Protein AF-A0A2G2YJ22-F1 (afdb_monomer_lite)

Structure (mmCIF, N/CA/C/O backbone):
data_AF-A0A2G2YJ22-F1
#
_entry.id   AF-A0A2G2YJ22-F1
#
loop_
_atom_site.group_PDB
_atom_site.id
_atom_site.type_symbol
_atom_site.label_atom_id
_atom_site.label_alt_id
_atom_site.label_comp_id
_atom_site.label_asym_id
_atom_site.label_entity_id
_atom_site.label_seq_id
_atom_site.pdbx_PDB_ins_code
_atom_site.Cartn_x
_atom_site.Cartn_y
_atom_site.Cartn_z
_atom_site.occupancy
_atom_site.B_iso_or_equiv
_atom_site.auth_seq_id
_atom_site.auth_comp_id
_atom_site.auth_asym_id
_atom_site.auth_atom_id
_atom_site.pdbx_PDB_model_num
ATOM 1 N N . MET A 1 1 ? 18.840 -9.510 -28.323 1.00 55.59 1 MET A N 1
ATOM 2 C CA . MET A 1 1 ? 17.712 -8.549 -28.382 1.00 55.59 1 MET A CA 1
ATOM 3 C C . MET A 1 1 ? 17.583 -7.651 -27.138 1.00 55.59 1 MET A C 1
ATOM 5 O O . MET A 1 1 ? 17.049 -6.564 -27.277 1.00 55.59 1 MET A O 1
ATOM 9 N N . TRP A 1 2 ? 18.045 -8.039 -25.935 1.00 56.00 2 TRP A N 1
ATOM 10 C CA . TRP A 1 2 ? 17.851 -7.246 -24.692 1.00 56.00 2 TRP A CA 1
ATOM 11 C C . TRP A 1 2 ? 19.122 -6.552 -24.154 1.00 56.00 2 TRP A C 1
ATOM 13 O O . TRP A 1 2 ? 19.121 -6.005 -23.056 1.00 56.00 2 TRP A O 1
ATOM 23 N N . SER A 1 3 ? 20.215 -6.559 -24.919 1.00 68.19 3 SER A N 1
ATOM 24 C CA . SER A 1 3 ? 21.519 -6.027 -24.480 1.00 68.19 3 SER A CA 1
ATOM 25 C C . SER A 1 3 ? 21.888 -4.682 -25.110 1.00 68.19 3 SER A C 1
ATOM 27 O O . SER A 1 3 ? 22.971 -4.170 -24.834 1.00 68.19 3 SER A O 1
ATOM 29 N N . ASP A 1 4 ? 21.001 -4.119 -25.935 1.00 83.06 4 ASP A N 1
ATOM 30 C CA . ASP A 1 4 ? 21.176 -2.812 -26.572 1.00 83.06 4 ASP A CA 1
ATOM 31 C C . ASP A 1 4 ? 21.325 -1.699 -25.513 1.00 83.06 4 ASP A C 1
ATOM 33 O O . ASP A 1 4 ? 20.660 -1.696 -24.470 1.00 83.06 4 ASP A O 1
ATOM 37 N N . LEU A 1 5 ? 22.214 -0.746 -25.785 1.00 84.31 5 LEU A N 1
ATOM 38 C CA . LEU A 1 5 ? 22.432 0.452 -24.988 1.00 84.31 5 LEU A CA 1
ATOM 39 C C . LEU A 1 5 ? 21.131 1.241 -24.769 1.00 84.31 5 LEU A C 1
ATOM 41 O O . LEU A 1 5 ? 20.869 1.687 -23.650 1.00 84.31 5 LEU A O 1
ATOM 45 N N . GLU A 1 6 ? 20.276 1.347 -25.786 1.00 82.12 6 GLU A N 1
ATOM 46 C CA . GLU A 1 6 ? 18.978 2.027 -25.679 1.00 82.12 6 GLU A CA 1
ATOM 47 C C . GLU A 1 6 ? 18.008 1.279 -24.756 1.00 82.12 6 GLU A C 1
ATOM 49 O O . GLU A 1 6 ? 17.211 1.873 -24.021 1.00 82.12 6 GLU A O 1
ATOM 54 N N . HIS A 1 7 ? 18.100 -0.051 -24.714 1.00 74.12 7 HIS A N 1
ATOM 55 C CA . HIS A 1 7 ? 17.357 -0.853 -23.747 1.00 74.12 7 HIS A CA 1
ATOM 56 C C . HIS A 1 7 ? 17.846 -0.592 -22.312 1.00 74.12 7 HIS A C 1
ATOM 58 O O . HIS A 1 7 ? 17.032 -0.336 -21.421 1.00 74.12 7 HIS A O 1
ATOM 64 N N . LYS A 1 8 ? 19.167 -0.560 -22.085 1.00 79.06 8 LYS A N 1
ATOM 65 C CA . LYS A 1 8 ? 19.749 -0.272 -20.760 1.00 79.06 8 LYS A CA 1
ATOM 66 C C . LYS A 1 8 ? 19.382 1.125 -20.250 1.00 79.06 8 LYS A C 1
ATOM 68 O O . LYS A 1 8 ? 18.996 1.258 -19.087 1.00 79.06 8 LYS A O 1
ATOM 73 N N . LYS A 1 9 ? 19.422 2.149 -21.110 1.00 84.12 9 LYS A N 1
ATOM 74 C CA . LYS A 1 9 ? 19.017 3.525 -20.763 1.00 84.12 9 LYS A CA 1
ATOM 75 C C . LYS A 1 9 ? 17.560 3.592 -20.302 1.00 84.12 9 LYS A C 1
ATOM 77 O O . LYS A 1 9 ? 17.281 4.125 -19.227 1.00 84.12 9 LYS A O 1
ATOM 82 N N . ARG A 1 10 ? 16.632 2.985 -21.055 1.00 78.12 10 ARG A N 1
ATOM 83 C CA . ARG A 1 10 ? 15.205 2.925 -20.680 1.00 78.12 10 ARG A CA 1
ATOM 84 C C . ARG A 1 10 ? 14.988 2.220 -19.341 1.00 78.12 10 ARG A C 1
ATOM 86 O O . ARG A 1 10 ? 14.196 2.683 -18.521 1.00 78.12 10 ARG A O 1
ATOM 93 N N . CYS A 1 11 ? 15.723 1.140 -19.077 1.00 71.88 11 CYS A N 1
ATOM 94 C CA . CYS A 1 11 ? 15.679 0.444 -17.790 1.00 71.88 11 CYS A CA 1
ATOM 95 C C . CYS A 1 11 ? 16.158 1.327 -16.626 1.00 71.88 11 CYS A C 1
ATOM 97 O O . CYS A 1 11 ? 15.505 1.354 -15.580 1.00 71.88 11 CYS A O 1
ATOM 99 N N . GLN A 1 12 ? 17.242 2.087 -16.810 1.00 79.75 12 GLN A N 1
ATOM 100 C CA . GLN A 1 12 ? 17.764 3.021 -15.806 1.00 79.75 12 GLN A CA 1
ATOM 101 C C . GLN A 1 12 ? 16.734 4.112 -15.468 1.00 79.75 12 GLN A C 1
ATOM 103 O O . GLN A 1 12 ? 16.429 4.344 -14.297 1.00 79.75 12 GLN A O 1
ATOM 108 N N . VAL A 1 13 ? 16.134 4.721 -16.495 1.00 81.69 13 VAL A N 1
ATOM 109 C CA . VAL A 1 13 ? 15.084 5.742 -16.346 1.00 81.69 13 VAL A CA 1
ATOM 110 C C . VAL A 1 13 ? 13.865 5.168 -15.625 1.00 81.69 13 VAL A C 1
ATOM 112 O O . VAL A 1 13 ? 13.381 5.758 -14.662 1.00 81.69 13 VAL A O 1
ATOM 115 N N . ASN A 1 14 ? 13.411 3.973 -16.005 1.00 76.38 14 ASN A N 1
ATOM 116 C CA . ASN A 1 14 ? 12.296 3.305 -15.334 1.00 76.38 14 ASN A CA 1
ATOM 117 C C . ASN A 1 14 ? 12.597 2.977 -13.868 1.00 76.38 14 ASN A C 1
ATOM 119 O O . ASN A 1 14 ? 11.701 3.053 -13.028 1.00 76.38 14 ASN A O 1
ATOM 123 N N . LYS A 1 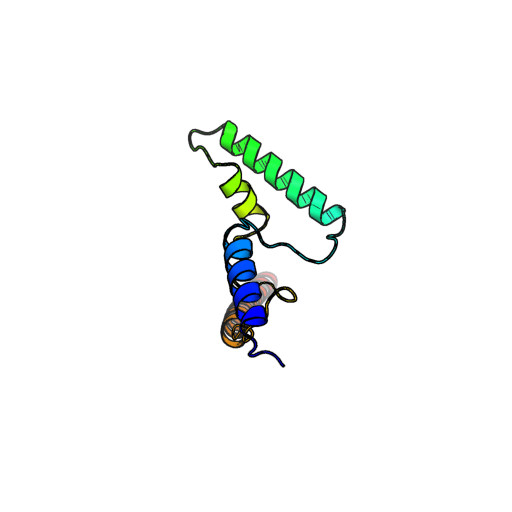15 ? 13.846 2.636 -13.533 1.00 75.06 15 LYS A N 1
ATOM 124 C CA . LYS A 1 15 ? 14.275 2.403 -12.148 1.00 75.06 15 LYS A CA 1
ATOM 125 C C . LYS A 1 15 ? 14.198 3.687 -11.315 1.00 75.06 15 LYS A C 1
ATOM 127 O O . LYS A 1 15 ? 13.653 3.646 -10.214 1.00 75.06 15 LYS A O 1
ATOM 132 N N . ILE A 1 16 ? 14.661 4.812 -11.862 1.00 80.44 16 ILE A N 1
ATOM 133 C CA . ILE A 1 16 ? 14.592 6.138 -11.221 1.00 80.44 16 ILE A CA 1
ATOM 134 C C . ILE A 1 16 ? 13.138 6.610 -11.089 1.00 80.44 16 ILE A C 1
ATOM 136 O O . ILE A 1 16 ? 12.715 7.073 -10.035 1.00 80.44 16 ILE A O 1
ATOM 140 N N . ASN A 1 17 ? 12.325 6.453 -12.131 1.00 79.25 17 ASN A N 1
ATOM 141 C CA . ASN A 1 17 ? 10.910 6.823 -12.072 1.00 79.25 17 ASN A CA 1
ATOM 142 C C . ASN A 1 17 ? 10.163 5.975 -11.042 1.00 79.25 17 ASN A C 1
ATOM 144 O O . ASN A 1 17 ? 9.337 6.485 -10.289 1.00 79.25 17 ASN A O 1
ATOM 148 N N . ARG A 1 18 ? 10.519 4.691 -10.922 1.00 70.38 18 ARG A N 1
ATOM 149 C CA . ARG A 1 18 ? 9.998 3.849 -9.850 1.00 70.38 18 ARG A CA 1
ATOM 150 C C . ARG A 1 18 ? 10.437 4.327 -8.482 1.00 70.38 18 ARG A C 1
ATOM 152 O O . ARG A 1 18 ? 9.595 4.305 -7.593 1.00 70.38 18 ARG A O 1
ATOM 159 N N . SER A 1 19 ? 11.692 4.707 -8.256 1.00 71.19 19 SER A N 1
ATOM 160 C CA . SER A 1 19 ? 12.124 5.142 -6.918 1.00 71.19 19 SER A CA 1
ATOM 161 C C . SER A 1 19 ? 11.377 6.384 -6.423 1.00 71.19 19 SER A C 1
ATOM 163 O O . SER A 1 19 ? 11.290 6.580 -5.220 1.00 71.19 19 SER A O 1
ATOM 165 N N . LYS A 1 20 ? 10.780 7.168 -7.329 1.00 77.06 20 LYS A N 1
ATOM 166 C CA . LYS A 1 20 ? 9.928 8.323 -7.005 1.00 77.06 20 LYS A CA 1
ATOM 167 C C . LYS A 1 20 ? 8.489 7.955 -6.596 1.00 77.06 20 LYS A C 1
ATOM 169 O O . LYS A 1 20 ? 7.779 8.806 -6.072 1.00 77.06 20 LYS A O 1
ATOM 174 N N . LEU A 1 21 ? 8.040 6.714 -6.820 1.00 72.19 21 LEU A N 1
ATOM 175 C CA . LEU A 1 21 ? 6.715 6.246 -6.386 1.00 72.19 21 LEU A CA 1
ATOM 176 C C . LEU A 1 21 ? 6.708 5.975 -4.877 1.00 72.19 21 LEU A C 1
ATOM 178 O O . LEU A 1 21 ? 7.478 5.139 -4.399 1.00 72.19 21 LEU A O 1
ATOM 182 N N . LYS A 1 22 ? 5.795 6.631 -4.154 1.00 70.75 22 LYS A N 1
ATOM 183 C CA . LYS A 1 22 ? 5.659 6.523 -2.692 1.00 70.75 22 LYS A CA 1
ATOM 184 C C . LYS A 1 22 ? 4.946 5.239 -2.237 1.00 70.75 22 LYS A C 1
ATOM 186 O O . LYS A 1 22 ? 5.332 4.645 -1.235 1.00 70.75 22 LYS A O 1
ATOM 191 N N . CYS A 1 23 ? 3.957 4.765 -2.996 1.00 69.75 23 CYS A N 1
ATOM 192 C CA . CYS A 1 23 ? 3.173 3.562 -2.696 1.00 69.75 23 CYS A CA 1
ATOM 193 C C . CYS A 1 23 ? 3.207 2.546 -3.854 1.00 69.75 23 CYS A C 1
ATOM 195 O O . CYS A 1 23 ? 3.651 2.848 -4.967 1.00 69.75 23 CYS A O 1
ATOM 197 N N . ASN A 1 24 ? 2.781 1.306 -3.588 1.00 65.25 24 ASN A N 1
ATOM 198 C CA . ASN A 1 24 ? 2.669 0.282 -4.627 1.00 65.25 24 ASN A CA 1
ATOM 199 C C . ASN A 1 24 ? 1.527 0.637 -5.593 1.00 65.25 24 ASN A C 1
ATOM 201 O O . ASN A 1 24 ? 0.374 0.729 -5.179 1.00 65.25 24 ASN A O 1
ATOM 205 N N . HIS A 1 25 ? 1.829 0.771 -6.887 1.00 58.84 25 HIS A N 1
ATOM 206 C CA . HIS A 1 25 ? 0.794 0.793 -7.919 1.00 58.84 25 HIS A CA 1
ATOM 207 C C . HIS A 1 25 ? 0.245 -0.626 -8.094 1.00 58.84 25 HIS A C 1
ATOM 209 O O . HIS A 1 25 ? 0.969 -1.532 -8.517 1.00 58.84 25 HIS A O 1
ATOM 215 N N . ILE A 1 26 ? -1.027 -0.831 -7.768 1.00 58.66 26 ILE A N 1
ATOM 216 C CA . ILE A 1 26 ? -1.701 -2.116 -7.946 1.00 58.66 26 ILE A CA 1
ATOM 217 C C . ILE A 1 26 ? -2.305 -2.058 -9.348 1.00 58.66 26 ILE A C 1
ATOM 219 O O . ILE A 1 26 ? -3.244 -1.317 -9.593 1.00 58.66 26 ILE A O 1
ATOM 223 N N . MET A 1 27 ? -1.674 -2.754 -10.300 1.00 51.44 27 MET A N 1
ATOM 224 C CA . MET A 1 27 ? -2.016 -2.703 -11.733 1.00 51.44 27 MET A CA 1
ATOM 225 C C . MET A 1 27 ? -3.439 -3.167 -12.068 1.00 51.44 27 MET A C 1
ATOM 227 O O . MET A 1 27 ? -3.884 -2.951 -13.191 1.00 51.44 27 MET A O 1
ATOM 231 N N . SER A 1 28 ? -4.144 -3.815 -11.142 1.00 56.72 28 SER A N 1
ATOM 232 C CA . SER A 1 28 ? -5.546 -4.158 -11.336 1.00 56.72 28 SER A CA 1
ATOM 233 C C . SER A 1 28 ? -6.438 -3.073 -10.752 1.00 56.72 28 SER A C 1
ATOM 235 O O . SER A 1 28 ? -6.183 -2.572 -9.655 1.00 56.72 28 SER A O 1
ATOM 237 N N . LEU A 1 29 ? -7.535 -2.779 -11.449 1.00 59.75 29 LEU A N 1
ATOM 238 C CA . LEU A 1 29 ? -8.673 -2.076 -10.868 1.00 59.75 29 LEU A CA 1
ATOM 239 C C . LEU A 1 29 ? -9.036 -2.783 -9.556 1.00 59.75 29 LEU A C 1
ATOM 241 O O . LEU A 1 29 ? -9.440 -3.947 -9.556 1.00 59.75 29 LEU A O 1
ATOM 245 N N . LYS A 1 30 ? -8.824 -2.111 -8.423 1.00 67.81 30 LYS A N 1
ATOM 246 C CA . LYS A 1 30 ? -9.393 -2.573 -7.159 1.00 67.81 30 LYS A CA 1
ATOM 247 C C . LYS A 1 30 ? -10.906 -2.475 -7.280 1.00 67.81 30 LYS A C 1
ATOM 249 O O . LYS A 1 30 ? -11.417 -1.500 -7.831 1.00 67.81 30 LYS A O 1
ATOM 254 N N . ALA A 1 31 ? -11.621 -3.453 -6.732 1.00 78.25 31 ALA A N 1
ATOM 255 C CA . ALA A 1 31 ? -13.060 -3.318 -6.571 1.00 78.25 31 ALA A CA 1
ATOM 256 C C . ALA A 1 31 ? -13.357 -2.018 -5.806 1.00 78.25 31 ALA A C 1
ATOM 258 O O . ALA A 1 31 ? -12.682 -1.712 -4.818 1.00 78.25 31 ALA A O 1
ATOM 259 N N . PHE A 1 32 ? -14.369 -1.269 -6.247 1.00 75.94 32 PHE A N 1
ATOM 260 C CA . PHE A 1 32 ? -14.756 0.016 -5.655 1.00 75.94 32 PHE A CA 1
ATOM 261 C C . PHE A 1 32 ? -14.903 -0.059 -4.126 1.00 75.94 32 PHE A C 1
ATOM 263 O O . PHE A 1 32 ? -14.470 0.839 -3.409 1.00 75.94 32 PHE A O 1
ATOM 270 N N . VAL A 1 33 ? -15.434 -1.177 -3.622 1.00 82.75 33 VAL A N 1
ATOM 271 C CA . VAL A 1 33 ? -15.598 -1.440 -2.185 1.00 82.75 33 VAL A CA 1
ATOM 272 C C . VAL A 1 33 ? -14.262 -1.386 -1.438 1.00 82.75 33 VAL A C 1
ATOM 274 O O . VAL A 1 33 ? -14.174 -0.749 -0.392 1.00 82.75 33 VAL A O 1
ATOM 277 N N . VAL A 1 34 ? -13.210 -1.999 -1.987 1.00 81.94 34 VAL A N 1
ATOM 278 C CA . VAL A 1 34 ? -11.873 -2.018 -1.372 1.00 81.94 34 VAL A CA 1
ATOM 279 C C . VAL A 1 34 ? -11.273 -0.614 -1.361 1.00 81.94 34 VAL A C 1
ATOM 281 O O . VAL A 1 34 ? -10.786 -0.166 -0.327 1.00 81.94 34 VAL A O 1
ATOM 284 N N . ALA A 1 35 ? -11.371 0.109 -2.481 1.00 83.38 35 ALA A N 1
ATOM 285 C CA . ALA A 1 35 ? -10.884 1.484 -2.573 1.00 83.38 35 ALA A CA 1
ATOM 286 C C . ALA A 1 35 ? -11.599 2.411 -1.575 1.00 83.38 35 ALA A C 1
ATOM 288 O O . ALA A 1 35 ? -10.954 3.213 -0.904 1.00 83.38 35 ALA A O 1
ATOM 289 N N . ARG A 1 36 ? -12.921 2.261 -1.415 1.00 87.06 36 ARG A N 1
ATOM 290 C CA . ARG A 1 36 ? -13.712 3.047 -0.459 1.00 87.06 36 ARG A CA 1
ATOM 291 C C . ARG A 1 36 ? -13.282 2.798 0.988 1.00 87.06 36 ARG A C 1
ATOM 293 O O . ARG A 1 36 ? -13.155 3.747 1.752 1.00 87.06 36 ARG A O 1
ATOM 300 N N . VAL A 1 37 ? -13.029 1.542 1.362 1.00 89.44 37 VAL A N 1
ATOM 301 C CA . VAL A 1 37 ? -12.545 1.194 2.711 1.00 89.44 37 VAL A CA 1
ATOM 302 C C . VAL A 1 37 ? -11.173 1.815 2.985 1.00 89.44 37 VAL A C 1
ATOM 304 O O . VAL A 1 37 ? -10.948 2.338 4.072 1.00 89.44 37 VAL A O 1
ATOM 307 N N . GLU A 1 38 ? -10.263 1.792 2.011 1.00 88.88 38 GLU A N 1
ATOM 308 C CA . GLU A 1 38 ? -8.938 2.412 2.146 1.00 88.88 38 GLU A CA 1
ATOM 309 C C . GLU A 1 38 ? -9.028 3.937 2.288 1.00 88.88 38 GLU A C 1
ATOM 311 O O . GLU A 1 38 ? -8.375 4.500 3.162 1.00 88.88 38 GLU A O 1
ATOM 316 N N . ILE A 1 39 ? -9.874 4.598 1.492 1.00 89.25 39 ILE A N 1
ATOM 317 C CA . ILE A 1 39 ? -10.110 6.048 1.590 1.00 89.25 39 ILE A CA 1
ATOM 318 C C . ILE A 1 39 ? -10.659 6.418 2.971 1.00 89.25 39 ILE A C 1
ATOM 320 O O . ILE A 1 39 ? -10.148 7.342 3.602 1.00 89.25 39 ILE A O 1
ATOM 324 N N . ASN A 1 40 ? -11.651 5.673 3.466 1.00 92.88 40 ASN A N 1
ATOM 325 C CA . ASN A 1 40 ? -12.223 5.920 4.788 1.00 92.88 40 ASN A CA 1
ATOM 326 C C . ASN A 1 40 ? -11.163 5.759 5.886 1.00 92.88 40 ASN A C 1
ATOM 328 O O . ASN A 1 40 ? -10.996 6.655 6.702 1.00 92.88 40 ASN A O 1
ATOM 332 N N . ARG A 1 41 ? -10.347 4.698 5.832 1.00 92.31 41 ARG A N 1
ATOM 333 C CA . ARG A 1 41 ? -9.238 4.500 6.783 1.00 92.31 41 ARG A CA 1
ATOM 334 C C . ARG A 1 41 ? -8.220 5.639 6.761 1.00 92.31 41 ARG A C 1
ATOM 336 O O . ARG A 1 41 ? -7.720 6.022 7.814 1.00 92.31 41 ARG A O 1
ATOM 343 N N . MET A 1 42 ? -7.898 6.182 5.584 1.00 92.12 42 MET A N 1
ATOM 344 C CA . MET A 1 42 ? -7.021 7.356 5.492 1.00 92.12 42 MET A CA 1
ATOM 345 C C . MET A 1 42 ? -7.650 8.582 6.151 1.00 92.12 42 MET A C 1
ATOM 347 O O . MET A 1 42 ? -6.945 9.334 6.819 1.00 92.12 42 MET A O 1
ATOM 351 N N . HIS A 1 43 ? -8.956 8.788 5.964 1.00 91.50 43 HIS A N 1
ATOM 352 C CA . HIS A 1 43 ? -9.686 9.894 6.575 1.00 91.50 43 HIS A CA 1
ATOM 353 C C . HIS A 1 43 ? -9.738 9.761 8.102 1.00 91.50 43 HIS A C 1
ATOM 355 O O . HIS A 1 43 ? -9.447 10.728 8.802 1.00 91.50 43 HIS A O 1
ATOM 361 N N . ASP A 1 44 ? -10.018 8.561 8.610 1.00 90.94 44 ASP A N 1
ATOM 362 C CA . ASP A 1 44 ? -10.077 8.273 10.045 1.00 90.94 44 ASP A CA 1
ATOM 363 C C . ASP A 1 44 ? -8.717 8.505 10.713 1.00 90.94 44 ASP A C 1
ATOM 365 O O . ASP A 1 44 ? -8.627 9.203 11.722 1.00 90.94 44 ASP A O 1
ATOM 369 N N . LEU A 1 45 ? -7.633 7.997 10.112 1.00 88.75 45 LEU A N 1
ATOM 370 C CA . LEU A 1 45 ? -6.274 8.256 10.597 1.00 88.75 45 LEU A CA 1
ATOM 371 C C . LEU A 1 45 ? -5.955 9.751 10.558 1.00 88.75 45 LEU A C 1
ATOM 373 O O . LEU A 1 45 ? -5.468 10.303 11.540 1.00 88.75 45 LEU A O 1
ATOM 377 N N . LYS A 1 46 ? -6.271 10.435 9.454 1.00 88.94 46 LYS A N 1
ATOM 378 C CA . LYS A 1 46 ? -6.050 11.879 9.349 1.00 88.94 46 LYS A CA 1
ATOM 379 C C . LYS A 1 46 ? -6.777 12.638 10.458 1.00 88.94 46 LYS A C 1
ATOM 381 O O . LYS A 1 46 ? -6.171 13.526 11.047 1.00 88.94 46 LYS A O 1
ATOM 386 N N . PHE A 1 47 ? -8.028 12.284 10.747 1.00 87.38 47 PHE A N 1
ATOM 387 C CA . PHE A 1 47 ? -8.827 12.889 11.811 1.00 87.38 47 PHE A CA 1
ATOM 388 C C . PHE A 1 47 ? -8.207 12.656 13.197 1.00 87.38 47 PHE A C 1
ATOM 390 O O . PHE A 1 47 ? -7.998 13.608 13.945 1.00 87.38 47 PHE A O 1
ATOM 397 N N . LEU A 1 48 ? -7.814 11.417 13.508 1.00 85.50 48 LEU A N 1
ATOM 398 C CA . LEU A 1 48 ? -7.165 11.074 14.779 1.00 85.50 48 LEU A CA 1
ATOM 399 C C . LEU A 1 48 ? -5.880 11.887 15.005 1.00 85.50 48 LEU A C 1
ATOM 401 O O . LEU A 1 48 ? -5.701 12.488 16.064 1.00 85.50 48 LEU A O 1
ATOM 405 N N . TYR A 1 49 ? -5.018 11.980 13.992 1.00 76.88 49 TYR A N 1
ATOM 406 C CA . TYR A 1 49 ? -3.720 12.659 14.097 1.00 76.88 49 TYR A CA 1
ATOM 407 C C . TYR A 1 49 ? -3.768 14.178 13.887 1.00 76.88 49 TYR A C 1
ATOM 409 O O . TYR A 1 49 ? -2.767 14.850 14.107 1.00 76.88 49 TYR A O 1
ATOM 417 N N . THR A 1 50 ? -4.916 14.743 13.502 1.00 74.31 50 THR A N 1
ATOM 418 C CA . THR A 1 50 ? -5.154 16.195 13.628 1.00 74.31 50 THR A CA 1
ATOM 419 C C . THR A 1 50 ? -5.685 16.581 15.008 1.00 74.31 50 THR A C 1
ATOM 421 O O . THR A 1 50 ? -5.670 17.762 15.341 1.00 74.31 50 THR A O 1
ATOM 424 N N . SER A 1 51 ? -6.116 15.605 15.816 1.00 71.69 51 SER A N 1
ATOM 425 C CA . SER A 1 51 ? -6.651 15.819 17.168 1.00 71.69 51 SER A CA 1
ATOM 426 C C . SER A 1 51 ? -5.659 15.528 18.309 1.00 71.69 51 SER A C 1
ATOM 428 O O . SER A 1 51 ? -5.945 15.874 19.452 1.00 71.69 51 SER A O 1
ATOM 430 N N . GLY A 1 52 ? -4.504 14.911 18.022 1.00 64.50 52 GLY A N 1
ATOM 431 C CA . GLY A 1 52 ? -3.461 14.574 19.005 1.00 64.50 52 GLY A CA 1
ATOM 432 C C . GLY A 1 52 ? -2.154 15.364 18.831 1.00 64.50 52 GLY A C 1
ATOM 433 O O . GLY A 1 52 ? -1.900 15.924 17.770 1.00 64.50 52 GLY A O 1
ATOM 434 N N . GLU A 1 53 ? -1.293 15.362 19.859 1.00 62.09 53 GLU A N 1
ATOM 435 C CA . GLU A 1 53 ? 0.021 16.048 19.877 1.00 62.09 53 GLU A CA 1
ATOM 436 C C . GLU A 1 53 ? 1.038 15.512 18.845 1.00 62.09 53 GLU A C 1
ATOM 438 O O . GLU A 1 53 ? 2.024 16.181 18.538 1.00 62.09 53 GLU A O 1
ATOM 443 N N . SER A 1 54 ? 0.821 14.318 18.280 1.00 63.09 54 SER A N 1
ATOM 444 C CA . SER A 1 54 ? 1.705 13.731 17.266 1.00 63.09 54 SER A CA 1
ATOM 445 C C . SER A 1 54 ? 1.226 14.057 15.849 1.00 63.09 54 SER A C 1
ATOM 447 O O . SER A 1 54 ? 0.178 13.567 15.421 1.00 63.09 54 SER A O 1
ATOM 449 N N . SER A 1 55 ? 2.021 14.803 15.079 1.00 71.44 55 SER A N 1
ATOM 450 C CA . SER A 1 55 ? 1.722 15.071 13.671 1.00 71.44 55 SER A CA 1
ATOM 451 C C . SER A 1 55 ? 2.163 13.899 12.792 1.00 71.44 55 SER A C 1
ATOM 453 O O . SER A 1 55 ? 3.353 13.732 12.526 1.00 71.44 55 SER A O 1
ATOM 455 N N . MET A 1 56 ? 1.215 13.099 12.314 1.00 82.94 56 MET A N 1
ATOM 456 C CA . MET A 1 56 ? 1.472 12.137 11.243 1.00 82.94 56 MET A CA 1
ATOM 457 C C . MET A 1 56 ? 1.283 12.838 9.894 1.00 82.94 56 MET A C 1
ATOM 459 O O . MET A 1 56 ? 0.241 13.442 9.627 1.00 82.94 56 MET A O 1
ATOM 463 N N . THR A 1 57 ? 2.293 12.793 9.032 1.00 87.88 57 THR A N 1
ATOM 464 C CA . THR A 1 57 ? 2.235 13.429 7.713 1.00 87.88 57 THR A CA 1
ATOM 465 C C . THR A 1 57 ? 1.304 12.662 6.772 1.00 87.88 57 THR A C 1
ATOM 467 O O . THR A 1 57 ? 1.077 11.458 6.910 1.00 87.88 57 THR A O 1
ATOM 470 N N . SER A 1 58 ? 0.775 13.345 5.752 1.00 85.38 58 SER A N 1
ATOM 471 C CA . SER A 1 58 ? -0.090 12.695 4.753 1.00 85.38 58 SER A CA 1
ATOM 472 C C . SER A 1 58 ? 0.605 11.522 4.050 1.00 85.38 58 SER A C 1
ATOM 474 O O . SER A 1 58 ? -0.036 10.517 3.755 1.00 85.38 58 SER A O 1
ATOM 476 N N . ASP A 1 59 ? 1.917 11.620 3.825 1.00 84.25 59 ASP A N 1
ATOM 477 C CA . ASP A 1 59 ? 2.702 10.542 3.221 1.00 84.25 59 ASP A CA 1
ATOM 478 C C . ASP A 1 59 ? 2.775 9.305 4.125 1.00 84.25 59 ASP A C 1
ATOM 480 O O . ASP A 1 59 ? 2.633 8.178 3.646 1.00 84.25 59 ASP A O 1
ATOM 484 N N . GLU A 1 60 ? 2.944 9.496 5.432 1.00 87.38 60 GLU A N 1
ATOM 485 C CA . GLU A 1 60 ? 2.956 8.402 6.403 1.00 87.38 60 GLU A CA 1
ATOM 486 C C . GLU A 1 60 ? 1.592 7.714 6.484 1.00 87.38 60 GLU A C 1
ATOM 488 O O . GLU A 1 60 ? 1.537 6.486 6.541 1.00 87.38 60 GLU A O 1
ATOM 493 N N . ILE A 1 61 ? 0.491 8.473 6.414 1.00 89.12 61 ILE A N 1
ATOM 494 C CA . ILE A 1 61 ? -0.876 7.917 6.422 1.00 89.12 61 ILE A CA 1
ATOM 495 C C . ILE A 1 61 ? -1.095 7.045 5.185 1.00 89.12 61 ILE A C 1
ATOM 497 O O . ILE A 1 61 ? -1.583 5.917 5.282 1.00 89.12 61 ILE A O 1
ATOM 501 N N . VAL A 1 62 ? -0.677 7.531 4.016 1.00 87.00 62 VAL A N 1
ATOM 502 C CA . VAL A 1 62 ? -0.775 6.774 2.763 1.00 87.00 62 VAL A CA 1
ATOM 503 C C . VAL A 1 62 ? 0.053 5.489 2.831 1.00 87.00 62 VAL A C 1
ATOM 505 O O . VAL A 1 62 ? -0.424 4.437 2.402 1.00 87.00 62 VAL A O 1
ATOM 508 N N . VAL A 1 63 ? 1.266 5.536 3.393 1.00 85.81 63 VAL A N 1
ATOM 509 C CA . VAL A 1 63 ? 2.124 4.352 3.570 1.00 85.81 63 VAL A CA 1
ATOM 510 C C . VAL A 1 63 ? 1.536 3.366 4.581 1.00 85.81 63 VAL A C 1
ATOM 512 O O . VAL A 1 63 ? 1.623 2.159 4.352 1.00 85.81 63 VAL A O 1
ATOM 515 N N . ALA A 1 64 ? 0.919 3.846 5.661 1.00 86.56 64 ALA A N 1
ATOM 516 C CA . ALA A 1 64 ? 0.277 3.002 6.664 1.00 86.56 64 ALA A CA 1
ATOM 517 C C . ALA A 1 64 ? -0.943 2.257 6.098 1.00 86.56 64 ALA A C 1
ATOM 519 O O . ALA A 1 64 ? -1.110 1.068 6.361 1.00 86.56 64 ALA A O 1
ATOM 520 N N . VAL A 1 65 ? -1.765 2.924 5.276 1.00 87.69 65 VAL A N 1
ATOM 521 C CA . VAL A 1 65 ? -2.991 2.327 4.716 1.00 87.69 65 VAL A CA 1
ATOM 522 C C . VAL A 1 65 ? -2.722 1.477 3.474 1.00 87.69 65 VAL A C 1
ATOM 524 O O . VAL A 1 65 ? -3.243 0.369 3.367 1.00 87.69 65 VAL A O 1
ATOM 527 N N . LEU A 1 66 ? -1.926 1.972 2.520 1.00 83.38 66 LEU A N 1
ATOM 528 C CA . LEU A 1 66 ? -1.664 1.269 1.252 1.00 83.38 66 LEU A CA 1
ATOM 529 C C . LEU A 1 66 ? -0.468 0.314 1.322 1.00 83.38 66 LEU A C 1
ATOM 531 O O . LEU A 1 66 ? -0.224 -0.450 0.382 1.00 83.38 66 LEU A O 1
ATOM 535 N N . GLY A 1 67 ? 0.289 0.370 2.415 1.00 80.75 67 GLY A N 1
ATOM 536 C CA . GLY A 1 67 ? 1.528 -0.365 2.595 1.00 80.75 67 GLY A CA 1
ATOM 537 C C . GLY A 1 67 ? 2.727 0.316 1.932 1.00 80.75 67 GLY A C 1
ATOM 538 O O . GLY A 1 67 ? 2.644 0.961 0.880 1.00 80.75 67 GLY A O 1
ATOM 539 N N . LYS A 1 68 ? 3.899 0.117 2.542 1.00 75.44 68 LYS A N 1
ATOM 540 C CA . LYS A 1 68 ? 5.175 0.575 1.992 1.00 75.44 68 LYS A CA 1
ATOM 541 C C . LYS A 1 68 ? 5.453 -0.108 0.657 1.00 75.44 68 LYS A C 1
ATOM 543 O O . LYS A 1 68 ? 5.228 -1.309 0.476 1.00 75.44 68 LYS A O 1
ATOM 548 N N . LYS A 1 69 ? 5.988 0.665 -0.286 1.00 68.81 69 LYS A N 1
ATOM 549 C CA . LYS A 1 69 ? 6.364 0.144 -1.591 1.00 68.81 69 LYS A CA 1
ATOM 550 C C . LYS A 1 69 ? 7.383 -0.998 -1.461 1.00 68.81 69 LYS A C 1
ATOM 552 O O . LYS A 1 69 ? 8.442 -0.822 -0.861 1.00 68.81 69 LYS A O 1
ATOM 557 N N . LEU A 1 70 ? 7.102 -2.137 -2.093 1.00 60.19 70 LEU A N 1
ATOM 558 C CA . LEU A 1 70 ? 8.094 -3.189 -2.301 1.00 60.19 70 LEU A CA 1
ATOM 559 C C . LEU A 1 70 ? 8.888 -2.829 -3.563 1.00 60.19 70 LEU A C 1
ATOM 561 O O . LEU A 1 70 ? 8.315 -2.483 -4.596 1.00 60.19 70 LEU A O 1
ATOM 565 N N . GLY A 1 71 ? 10.223 -2.862 -3.493 1.00 58.91 71 GLY A N 1
ATOM 566 C CA . GLY A 1 71 ? 11.101 -2.454 -4.605 1.00 58.91 71 GLY A CA 1
ATOM 567 C C . GLY A 1 71 ? 10.835 -3.196 -5.925 1.00 58.91 71 GLY A C 1
ATOM 568 O O . GLY A 1 71 ? 11.205 -2.713 -6.997 1.00 58.91 71 GLY A O 1
ATOM 569 N N . TYR A 1 72 ? 10.137 -4.329 -5.853 1.00 61.47 72 TYR A N 1
ATOM 570 C CA . TYR A 1 72 ? 9.707 -5.133 -6.981 1.00 61.47 72 TYR A CA 1
ATOM 571 C C . TYR A 1 72 ? 8.198 -5.015 -7.213 1.00 61.47 72 TYR A C 1
ATOM 573 O O . TYR A 1 72 ? 7.394 -5.458 -6.396 1.00 61.47 72 TYR A O 1
ATOM 581 N N . ILE A 1 73 ? 7.819 -4.462 -8.366 1.00 59.53 73 ILE A N 1
ATOM 582 C CA . ILE A 1 73 ? 6.435 -4.464 -8.843 1.00 59.53 73 ILE A CA 1
ATOM 583 C C . ILE A 1 73 ? 6.310 -5.569 -9.897 1.00 59.53 73 ILE A C 1
ATO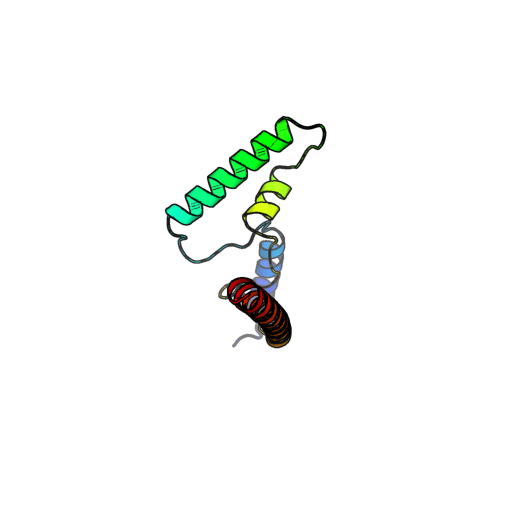M 585 O O . ILE A 1 73 ? 6.983 -5.525 -10.938 1.00 59.53 73 ILE A O 1
ATOM 589 N N . LYS A 1 74 ? 5.468 -6.567 -9.611 1.00 52.31 74 LYS A N 1
ATOM 590 C CA . LYS A 1 74 ? 5.165 -7.692 -10.508 1.00 52.31 74 LYS A CA 1
ATOM 591 C C . LYS A 1 74 ? 4.509 -7.152 -11.784 1.00 52.31 74 LYS A C 1
ATOM 593 O O . LYS A 1 74 ? 3.589 -6.349 -11.698 1.00 52.31 74 LYS A O 1
ATOM 598 N N . GLY A 1 75 ? 5.013 -7.542 -12.954 1.00 54.81 75 GLY A N 1
ATOM 599 C CA . GLY A 1 75 ? 4.486 -7.094 -14.255 1.00 54.81 75 GLY A CA 1
ATOM 600 C C . GLY A 1 75 ? 4.976 -5.721 -14.731 1.00 54.81 75 GLY A C 1
ATOM 601 O O . GLY A 1 75 ? 4.830 -5.407 -15.905 1.00 54.81 75 GLY A O 1
ATOM 602 N N . LEU A 1 76 ? 5.623 -4.932 -13.866 1.00 56.62 76 LEU A N 1
ATOM 603 C CA . LEU A 1 76 ? 6.262 -3.672 -14.256 1.00 56.62 76 LEU A CA 1
ATOM 604 C C . LEU A 1 76 ? 7.776 -3.813 -14.428 1.00 56.62 76 LEU A C 1
ATOM 606 O O . LEU A 1 76 ? 8.376 -2.983 -15.092 1.00 56.62 76 LEU A O 1
ATOM 610 N N . SER A 1 77 ? 8.432 -4.822 -13.857 1.00 49.19 77 SER A N 1
ATOM 611 C CA . SER A 1 77 ? 9.898 -4.944 -13.846 1.00 49.19 77 SER A CA 1
ATOM 612 C C . SER A 1 77 ? 10.476 -5.855 -14.936 1.00 49.19 77 SER A C 1
ATOM 614 O O . SER A 1 77 ? 9.961 -6.936 -15.183 1.00 49.19 77 SER A O 1
ATOM 616 N N . TYR A 1 78 ? 11.599 -5.422 -15.527 1.00 56.75 78 TYR A N 1
ATOM 617 C CA . TYR A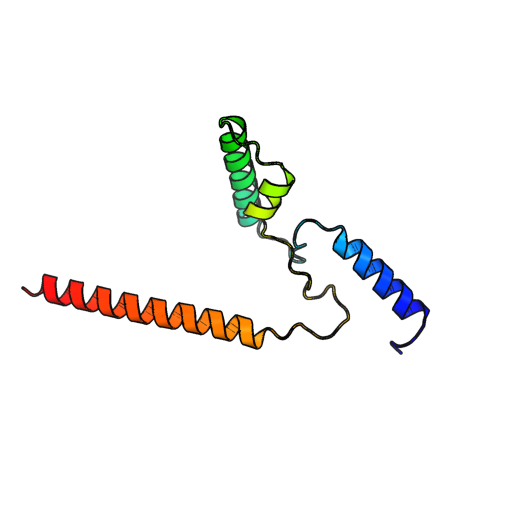 1 78 ? 12.588 -6.297 -16.161 1.00 56.75 78 TYR A CA 1
ATOM 618 C C . TYR A 1 78 ? 13.761 -6.470 -15.179 1.00 56.75 78 TYR A C 1
ATOM 620 O O . TYR A 1 78 ? 14.299 -5.475 -14.687 1.00 56.75 78 TYR A O 1
ATOM 628 N N . GLY A 1 79 ? 14.092 -7.722 -14.848 1.00 57.47 79 GLY A N 1
ATOM 629 C CA . GLY A 1 79 ? 15.116 -8.139 -13.877 1.00 57.47 79 GLY A CA 1
ATOM 630 C C . GLY A 1 79 ? 14.723 -9.447 -13.163 1.00 57.47 79 GLY A C 1
ATOM 631 O O . GLY A 1 79 ? 13.528 -9.756 -13.133 1.00 57.47 79 GLY A O 1
ATOM 632 N N . PRO A 1 80 ? 15.676 -10.227 -12.605 1.00 53.94 80 PRO A N 1
ATOM 633 C CA . PRO A 1 80 ? 15.372 -11.483 -11.919 1.00 53.94 80 PRO A CA 1
ATOM 634 C C . PRO A 1 80 ? 14.323 -11.261 -10.828 1.00 53.94 80 PRO A C 1
ATOM 636 O O . PRO A 1 80 ? 14.465 -10.361 -9.996 1.00 53.94 80 PRO A O 1
ATOM 639 N N . LYS A 1 81 ? 13.245 -12.052 -10.861 1.00 61.72 81 LYS A N 1
ATOM 640 C CA . LYS A 1 81 ? 12.203 -12.035 -9.832 1.00 61.72 81 LYS A CA 1
ATOM 641 C C . LYS A 1 81 ? 12.887 -12.244 -8.472 1.00 61.72 81 LYS A C 1
ATOM 643 O O . LYS A 1 81 ? 13.613 -13.227 -8.343 1.00 61.72 81 LYS A O 1
ATOM 648 N N . PRO A 1 82 ? 12.682 -11.359 -7.479 1.00 64.12 82 PRO A N 1
ATOM 649 C CA . PRO A 1 82 ? 13.198 -11.578 -6.141 1.00 64.12 82 PRO A CA 1
ATOM 650 C C . PRO A 1 82 ? 12.735 -12.942 -5.660 1.00 64.12 82 PRO A C 1
ATOM 652 O O . PRO A 1 82 ? 11.546 -13.271 -5.779 1.00 64.12 82 PRO A O 1
ATOM 655 N N . ASP A 1 83 ? 13.679 -13.725 -5.151 1.00 66.56 83 ASP A N 1
ATOM 656 C CA . ASP A 1 83 ? 13.357 -15.033 -4.623 1.00 66.56 83 ASP A CA 1
ATOM 657 C C . ASP A 1 83 ? 12.401 -14.856 -3.440 1.00 66.56 83 ASP A C 1
ATOM 659 O O . ASP A 1 83 ? 12.719 -14.264 -2.407 1.00 66.56 83 ASP A O 1
ATOM 663 N N . THR A 1 84 ? 11.164 -15.279 -3.669 1.00 68.12 84 THR A N 1
ATOM 664 C CA . THR A 1 84 ? 10.048 -15.128 -2.734 1.00 68.12 84 THR A CA 1
ATOM 665 C C . THR A 1 84 ? 9.897 -16.369 -1.867 1.00 68.12 84 THR A C 1
ATOM 667 O O . THR A 1 84 ? 9.157 -16.326 -0.890 1.00 68.12 84 THR A O 1
ATOM 670 N N . THR A 1 85 ? 10.650 -17.431 -2.165 1.00 78.06 85 THR A N 1
ATOM 671 C CA . THR A 1 85 ? 10.583 -18.734 -1.498 1.00 78.06 85 THR A CA 1
ATOM 672 C C . THR A 1 85 ? 10.802 -18.597 0.004 1.00 78.06 85 THR A C 1
ATOM 674 O O . THR A 1 85 ? 9.964 -19.028 0.789 1.00 78.06 85 THR A O 1
ATOM 677 N N . ARG A 1 86 ? 11.849 -17.869 0.418 1.00 76.69 86 ARG A N 1
ATOM 678 C CA . ARG A 1 86 ? 12.158 -17.659 1.842 1.00 76.69 86 ARG A CA 1
ATOM 679 C C . ARG A 1 86 ? 11.071 -16.877 2.586 1.00 76.69 86 ARG A C 1
ATOM 681 O O . ARG A 1 86 ? 10.816 -17.127 3.758 1.00 76.69 86 ARG A O 1
ATOM 688 N N . ALA A 1 87 ? 10.445 -15.903 1.924 1.00 74.94 87 ALA A N 1
ATOM 689 C CA . ALA A 1 87 ? 9.381 -15.105 2.530 1.00 74.94 87 ALA A CA 1
ATOM 690 C C . ALA A 1 87 ? 8.077 -15.906 2.664 1.00 74.94 87 ALA A C 1
ATOM 692 O O . ALA A 1 87 ? 7.375 -15.748 3.660 1.00 74.94 87 ALA A O 1
ATOM 693 N N . THR A 1 88 ? 7.773 -16.767 1.688 1.00 82.31 88 THR A N 1
ATOM 694 C CA . THR A 1 88 ? 6.638 -17.697 1.743 1.00 82.31 88 THR A CA 1
ATOM 695 C C . THR A 1 88 ? 6.826 -18.720 2.857 1.00 82.31 88 THR A C 1
ATOM 697 O O . THR A 1 88 ? 5.958 -18.813 3.715 1.00 82.31 88 THR A O 1
ATOM 700 N N . GLN A 1 89 ? 7.989 -19.375 2.920 1.00 85.94 89 GLN A N 1
ATOM 701 C CA . GLN A 1 89 ? 8.313 -20.351 3.968 1.00 85.94 89 GLN A CA 1
ATOM 702 C C . GLN A 1 89 ? 8.171 -19.760 5.375 1.00 85.94 89 GLN A C 1
ATOM 704 O O . GLN A 1 89 ? 7.626 -20.398 6.267 1.00 85.94 89 GLN A O 1
ATOM 709 N N . ARG A 1 90 ? 8.614 -18.510 5.580 1.00 85.94 90 ARG A N 1
ATOM 710 C CA . ARG A 1 90 ? 8.463 -17.845 6.881 1.00 85.94 90 ARG A CA 1
ATOM 711 C C . ARG A 1 90 ? 6.994 -17.646 7.264 1.00 85.94 90 ARG A C 1
ATOM 713 O O . ARG A 1 90 ? 6.637 -17.855 8.414 1.00 85.94 90 ARG A O 1
ATOM 720 N N . ARG A 1 91 ? 6.152 -17.249 6.306 1.00 87.44 91 ARG A N 1
ATOM 721 C CA . ARG A 1 91 ? 4.711 -17.060 6.536 1.00 87.44 91 ARG A CA 1
ATOM 722 C C . ARG A 1 91 ? 3.981 -18.381 6.759 1.00 87.44 91 ARG A C 1
ATOM 724 O O . ARG A 1 91 ? 3.061 -18.412 7.563 1.00 87.44 91 ARG A O 1
ATOM 731 N N . GLU A 1 92 ? 4.377 -19.445 6.063 1.00 91.19 92 GLU A N 1
ATOM 732 C CA . GLU A 1 92 ? 3.857 -20.796 6.310 1.00 91.19 92 GLU A CA 1
ATOM 733 C C . GLU A 1 92 ? 4.192 -21.256 7.728 1.00 91.19 92 GLU A C 1
ATOM 735 O O . GLU A 1 92 ? 3.286 -21.652 8.450 1.00 91.19 92 GLU A O 1
ATOM 740 N N . ALA A 1 93 ? 5.438 -21.084 8.175 1.00 91.62 93 ALA A N 1
ATOM 741 C CA . ALA A 1 93 ? 5.829 -21.418 9.544 1.00 91.62 93 ALA A CA 1
ATOM 742 C C . ALA A 1 93 ? 5.044 -20.611 10.601 1.00 91.62 93 ALA A C 1
ATOM 744 O O . ALA A 1 93 ? 4.579 -21.173 11.588 1.00 91.62 93 ALA A O 1
ATOM 745 N N . GLU A 1 94 ? 4.847 -19.303 10.386 1.00 94.62 94 GLU A N 1
ATOM 746 C CA . GLU A 1 94 ? 4.034 -18.445 11.270 1.00 94.62 94 GLU A CA 1
ATOM 747 C C . GLU A 1 94 ? 2.558 -18.913 11.335 1.00 94.62 94 GLU A C 1
ATOM 749 O O . GLU A 1 94 ? 1.928 -18.876 12.397 1.00 94.62 94 GLU A O 1
ATOM 754 N N . LEU A 1 95 ? 2.000 -19.375 10.209 1.00 94.69 95 LEU A N 1
ATOM 755 C CA . LEU A 1 95 ? 0.639 -19.918 10.134 1.00 94.69 95 LEU A CA 1
ATOM 756 C C . LEU A 1 95 ? 0.520 -21.291 10.799 1.00 94.69 95 LEU A C 1
ATOM 758 O O . LEU A 1 95 ? -0.467 -21.540 11.488 1.00 94.69 95 LEU A O 1
ATOM 762 N N . GLU A 1 96 ? 1.502 -22.170 10.611 1.00 95.62 96 GLU A N 1
ATOM 763 C CA . GLU A 1 96 ? 1.548 -23.483 11.259 1.00 95.62 96 GLU A CA 1
ATOM 764 C C . GLU A 1 96 ? 1.621 -23.354 12.782 1.00 95.62 96 GLU A C 1
ATOM 766 O O . GLU A 1 96 ? 0.876 -24.035 13.488 1.00 95.62 96 GLU A O 1
ATOM 771 N N . ASP A 1 97 ? 2.449 -22.437 13.287 1.00 96.50 97 ASP A N 1
ATOM 772 C CA . ASP A 1 97 ? 2.560 -2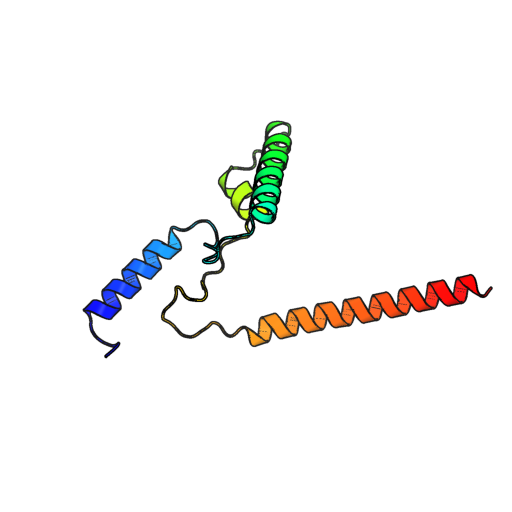2.160 14.721 1.00 96.50 97 ASP A CA 1
ATOM 773 C C . ASP A 1 97 ? 1.242 -21.611 15.290 1.00 96.50 97 ASP A C 1
ATOM 775 O O . ASP A 1 97 ? 0.725 -22.101 16.297 1.00 96.50 97 ASP A O 1
ATOM 779 N N . SER A 1 98 ? 0.616 -20.674 14.569 1.00 95.88 98 SER A N 1
ATOM 780 C CA . SER A 1 98 ? -0.699 -20.130 14.934 1.00 95.88 98 SER A CA 1
ATOM 781 C C . SER A 1 98 ? -1.788 -21.210 14.956 1.00 95.88 98 SER A C 1
ATOM 783 O O . SER A 1 98 ? -2.605 -21.254 15.876 1.00 95.88 98 SER A O 1
ATOM 785 N N . LEU A 1 99 ? -1.793 -22.114 13.971 1.00 95.69 99 LEU A N 1
ATOM 786 C CA . LEU A 1 99 ? -2.730 -23.238 13.912 1.00 95.69 99 LEU A CA 1
ATOM 787 C C . LEU A 1 99 ? -2.509 -24.227 15.052 1.00 95.69 99 LEU A C 1
ATOM 789 O O . LEU A 1 99 ? -3.480 -24.745 15.603 1.00 95.69 99 LEU A O 1
ATOM 793 N N . LYS A 1 100 ? -1.251 -24.507 15.400 1.00 95.88 100 LYS A N 1
ATOM 794 C CA . LYS A 1 100 ? -0.919 -25.392 16.515 1.00 95.88 100 LYS A CA 1
ATOM 795 C C . LYS A 1 100 ? -1.430 -24.809 17.830 1.00 95.88 100 LYS A C 1
ATOM 797 O O . LYS A 1 100 ? -2.158 -25.493 18.545 1.00 95.88 100 LYS A O 1
ATOM 802 N N . LYS A 1 101 ? -1.156 -23.527 18.076 1.00 96.69 101 LYS A N 1
ATOM 803 C CA . LYS A 1 101 ? -1.641 -22.807 19.255 1.00 96.69 101 LYS A CA 1
ATOM 804 C C . LYS A 1 101 ? -3.170 -22.810 19.348 1.00 96.69 101 LYS A C 1
ATOM 806 O O . LYS A 1 101 ? -3.718 -23.156 20.387 1.00 96.69 101 LYS A O 1
ATOM 811 N N . MET A 1 102 ? -3.869 -22.514 18.250 1.00 94.69 102 MET A N 1
ATOM 812 C CA . MET A 1 102 ? -5.338 -22.548 18.228 1.00 94.69 102 MET A CA 1
ATOM 813 C C . MET A 1 102 ? -5.910 -23.944 18.501 1.00 94.69 102 MET A C 1
ATOM 815 O O . MET A 1 102 ? -6.959 -24.064 19.129 1.00 94.69 102 MET A O 1
ATOM 819 N N . LYS A 1 103 ? -5.251 -25.010 18.028 1.00 94.31 103 LYS A N 1
ATOM 820 C CA . LYS A 1 103 ? -5.678 -26.388 18.316 1.00 94.31 103 LYS A CA 1
ATOM 821 C C . LYS A 1 103 ? -5.503 -26.743 19.790 1.00 94.31 103 LYS A C 1
ATOM 823 O O . LYS A 1 103 ? -6.374 -27.404 20.346 1.00 94.31 103 LYS A O 1
ATOM 828 N N . GLU A 1 104 ? -4.408 -26.308 20.408 1.00 94.25 104 GLU A N 1
ATOM 829 C CA . GLU A 1 104 ? -4.162 -26.502 21.840 1.00 94.25 104 GLU A CA 1
ATOM 830 C C . GLU A 1 104 ? -5.199 -25.744 22.684 1.00 94.25 104 GLU A C 1
ATOM 832 O O . GLU A 1 104 ? -5.816 -26.340 23.563 1.00 94.25 104 GLU A O 1
ATOM 837 N N . GLU A 1 105 ? -5.480 -24.480 22.353 1.00 94.25 105 GLU A N 1
ATOM 838 C CA . GLU A 1 105 ? -6.517 -23.673 23.017 1.00 94.25 105 GLU A CA 1
ATOM 839 C C . GLU A 1 105 ? -7.930 -24.260 22.843 1.00 94.25 105 GLU A C 1
ATOM 841 O O . GLU A 1 105 ? -8.736 -24.261 23.771 1.00 94.25 105 GLU A O 1
ATOM 846 N N . ALA A 1 106 ? -8.255 -24.800 21.667 1.00 91.31 106 ALA A N 1
ATOM 847 C CA . ALA A 1 106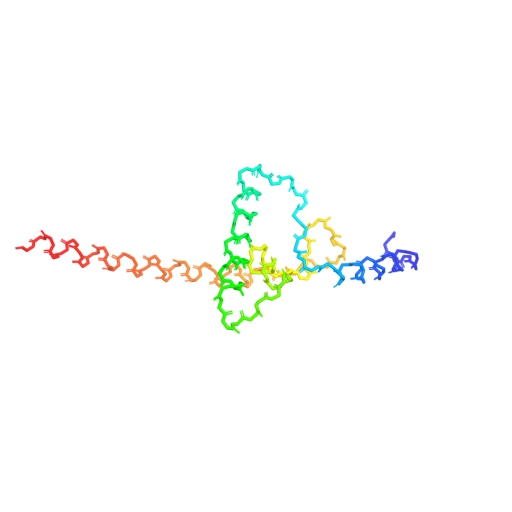 ? -9.544 -25.456 21.452 1.00 91.31 106 ALA A CA 1
ATOM 848 C C . ALA A 1 106 ? -9.681 -26.751 22.275 1.00 91.31 106 ALA A C 1
ATOM 850 O O . ALA A 1 106 ? -10.765 -27.046 22.782 1.00 91.31 106 ALA A O 1
ATOM 851 N N . ALA A 1 107 ? -8.592 -27.512 22.426 1.00 90.56 107 ALA A N 1
ATOM 852 C CA . ALA A 1 107 ? -8.575 -28.743 23.2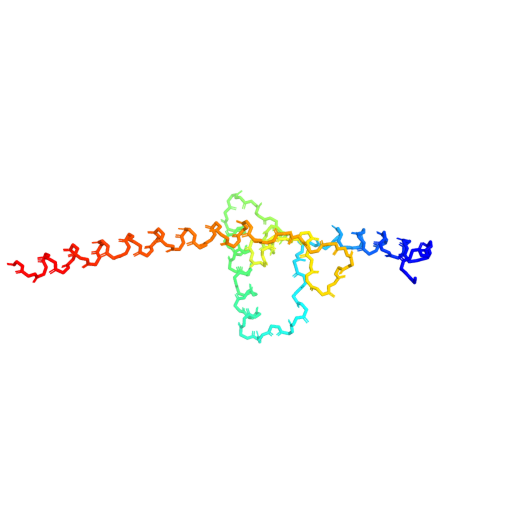10 1.00 90.56 107 ALA A CA 1
ATOM 853 C C . ALA A 1 107 ? -8.731 -28.475 24.715 1.00 90.56 107 ALA A C 1
ATOM 855 O O . ALA A 1 107 ? -9.459 -29.207 25.388 1.00 90.56 107 ALA A O 1
ATOM 856 N N . THR A 1 108 ? -8.107 -27.415 25.244 1.00 90.50 108 THR A N 1
ATOM 857 C CA . THR A 1 108 ? -8.289 -27.021 26.650 1.00 90.50 108 THR A CA 1
ATOM 858 C C . THR A 1 108 ? -9.725 -26.579 26.925 1.00 90.50 108 THR A C 1
ATOM 860 O O . THR A 1 108 ? -10.328 -27.051 27.885 1.00 90.50 108 THR A O 1
ATOM 863 N N . ILE A 1 109 ? -10.317 -25.769 26.041 1.00 92.62 109 ILE A N 1
ATOM 864 C CA . ILE A 1 109 ? -11.713 -25.322 26.173 1.00 92.62 109 ILE A CA 1
ATOM 865 C C . ILE A 1 109 ? -12.691 -26.508 26.139 1.00 92.62 109 ILE A C 1
ATOM 867 O O . ILE A 1 109 ? -13.624 -26.554 26.937 1.00 92.62 109 ILE A O 1
ATOM 871 N N . GLN A 1 110 ? -12.489 -27.485 25.244 1.00 87.00 110 GLN A N 1
ATOM 872 C CA . GLN A 1 110 ? -13.336 -28.685 25.194 1.00 87.00 110 GLN A CA 1
ATOM 873 C C . GLN A 1 110 ? -13.239 -29.535 26.463 1.00 87.00 110 GLN A C 1
ATOM 875 O O . GLN A 1 110 ? -14.261 -30.025 26.937 1.00 87.00 110 GLN A O 1
ATOM 880 N N . HIS A 1 111 ? -12.034 -29.710 27.007 1.00 84.12 111 HIS A N 1
ATOM 881 C CA . HIS A 1 111 ? -11.830 -30.466 28.240 1.00 84.12 111 HIS A CA 1
ATOM 882 C C . HIS A 1 111 ? -12.489 -29.782 29.449 1.00 84.12 111 HIS A C 1
ATOM 884 O O . HIS A 1 111 ? -13.101 -30.457 30.274 1.00 84.12 111 HIS A O 1
ATOM 890 N N . ASP A 1 112 ? -12.422 -28.452 29.535 1.00 81.12 112 ASP A N 1
ATOM 891 C CA . ASP A 1 112 ? -13.054 -27.691 30.620 1.00 81.12 112 ASP A CA 1
ATOM 892 C C . ASP A 1 112 ? -14.589 -27.656 30.516 1.00 81.12 112 ASP A C 1
ATOM 894 O O . ASP A 1 112 ? -15.262 -27.559 31.535 1.00 81.12 112 ASP A O 1
ATOM 898 N N . LEU A 1 113 ? -15.153 -27.797 29.310 1.00 80.44 113 LEU A N 1
ATOM 899 C CA . LEU A 1 113 ? -16.600 -27.936 29.072 1.00 80.44 113 LEU A CA 1
ATOM 900 C C . LEU A 1 113 ? -17.158 -29.334 29.395 1.00 80.44 113 LEU A C 1
ATOM 902 O O . LEU A 1 113 ? -18.375 -29.491 29.482 1.00 80.44 113 LEU A O 1
ATOM 906 N N . GLN A 1 114 ? -16.300 -30.353 29.508 1.00 73.50 114 GLN A N 1
ATOM 907 C CA . GLN A 1 114 ? -16.684 -31.737 29.824 1.00 73.50 114 GLN A CA 1
ATOM 908 C C . GLN A 1 114 ? -16.529 -32.090 31.316 1.00 73.50 114 GLN A C 1
ATOM 910 O O . GLN A 1 114 ? -16.781 -33.237 31.693 1.00 73.50 114 GLN A O 1
ATOM 915 N N . LYS A 1 115 ? -16.124 -31.128 32.152 1.00 55.66 115 LYS A N 1
ATOM 916 C CA . LYS A 1 115 ? -16.139 -31.210 33.621 1.00 55.66 115 LYS A CA 1
ATOM 917 C C . LYS A 1 115 ? -17.394 -30.565 34.195 1.00 55.66 115 LYS A C 1
ATOM 919 O O . LYS A 1 115 ? -17.841 -31.064 35.250 1.00 55.66 115 LYS A O 1
#

Organism: Capsicum annuum (NCBI:txid4072)

Secondary structure (DSSP, 8-state):
----HHHHHHHHHHHHHHHT--B---SS---HHHHHHHHHHHHHHHHHHHHSSS---HHHHHHHHH-BPPS--TTT--SPPP--HHHHHHHHHHHHHHHHHHHHHHHHHHHHHT-

Radius of gyration: 22.06 Å; chains: 1; bounding box: 39×48×62 Å

Foldseek 3Di:
DCPDPVNVVVQVVLLVVLVPDLAADPVDDDDPVLVVVLVVQLVVVCVVQVPDPHHDDSSNSCCVSRNGDDSDDPPSDDDPDPPCVVVVVVVVVVVVVVVVVVVVVVVVVVVVVVD

pLDDT: mean 77.98, std 12.86, range [49.19, 96.69]

Sequence (115 aa):
MWSDLEHKKRCQVNKINRSKLKCNHIMSLKAFVVARVEINRMHDLKFLYTSGESSMTSDEIVVAVLGKKLGYIKGLSYGPKPDTTRATQRREAELEDSLKKMKEEAATIQHDLQK